Protein AF-A0A524EF64-F1 (afdb_monomer)

Solvent-accessible surface area (backbone atoms only — not comparable to full-atom values): 7956 Å² total; per-residue (Å²): 104,60,70,68,57,54,51,52,50,52,52,50,45,50,51,50,14,54,48,34,16,50,63,43,40,53,93,83,71,55,88,66,71,26,50,62,64,64,90,88,68,73,41,60,54,68,67,62,63,64,30,46,48,59,16,50,53,53,36,52,50,51,60,75,53,43,86,68,44,86,43,70,68,58,48,52,51,52,36,52,54,43,27,53,52,18,24,50,31,7,50,50,19,35,55,52,38,55,52,53,49,55,53,48,53,57,48,49,61,66,74,48,68,83,85,63,91,67,68,91,74,67,79,76,59,77,74,63,73,80,77,79,86,85,89,74,135

Secondary structure (DSSP, 8-state):
--HHHHHHHHHHHHHHHHHHHHHHHSS---TTTTB-S-TTS--B--THHHHHHHHHHHHHHHHHTGGG-SSHHHHHHHHHHHHHHHHHHHHHHHHHHHHHHHHHHHHHHHHS----------TTSSSSSSS------

pLDDT: mean 74.9, std 20.79, range [39.06, 97.12]

Structure (mmCIF, N/CA/C/O backbone):
data_AF-A0A524EF64-F1
#
_entry.id   AF-A0A524EF64-F1
#
loop_
_atom_site.group_PDB
_atom_site.id
_atom_site.type_symbol
_atom_site.label_atom_id
_atom_site.label_alt_id
_atom_site.label_comp_id
_atom_site.label_asym_id
_atom_site.label_entity_id
_atom_site.label_seq_id
_atom_site.pdbx_PDB_ins_code
_atom_site.Cartn_x
_atom_site.Cartn_y
_atom_site.Cartn_z
_atom_site.occupancy
_atom_site.B_iso_or_equiv
_atom_site.auth_seq_id
_atom_site.auth_comp_id
_atom_site.auth_asym_id
_atom_site.auth_atom_id
_atom_site.pdbx_PDB_model_num
ATOM 1 N N . MET A 1 1 ? 16.613 -2.188 -18.247 1.00 77.81 1 MET A N 1
ATOM 2 C CA . MET A 1 1 ? 15.862 -0.968 -17.897 1.00 77.81 1 MET A CA 1
ATOM 3 C C . MET A 1 1 ? 16.864 0.095 -17.486 1.00 77.81 1 MET A C 1
ATOM 5 O O . MET A 1 1 ? 17.805 -0.240 -16.771 1.00 77.81 1 MET A O 1
ATOM 9 N N . ASN A 1 2 ? 16.708 1.346 -17.929 1.00 90.00 2 ASN A N 1
ATOM 10 C CA . ASN A 1 2 ? 17.611 2.425 -17.510 1.00 90.00 2 ASN A CA 1
ATOM 11 C C . ASN A 1 2 ? 17.544 2.590 -15.972 1.00 90.00 2 ASN A C 1
ATOM 13 O O . ASN A 1 2 ? 16.430 2.639 -15.438 1.00 90.00 2 ASN A O 1
ATOM 17 N N . PRO A 1 3 ? 18.682 2.683 -15.251 1.00 91.56 3 PRO A N 1
ATOM 18 C CA . PRO A 1 3 ? 18.692 2.852 -13.794 1.00 91.56 3 PRO A CA 1
ATOM 19 C C . PRO A 1 3 ? 17.860 4.052 -13.325 1.00 91.56 3 PRO A C 1
ATOM 21 O O . PRO A 1 3 ? 17.250 3.993 -12.261 1.00 91.56 3 PRO A O 1
ATOM 24 N N . LEU A 1 4 ? 17.756 5.104 -14.140 1.00 93.88 4 LEU A N 1
ATOM 25 C CA . LEU A 1 4 ? 16.899 6.252 -13.854 1.00 93.88 4 LEU A CA 1
ATOM 26 C C . LEU A 1 4 ? 15.421 5.852 -13.692 1.00 93.88 4 LEU A C 1
ATOM 28 O O . LEU A 1 4 ? 14.772 6.269 -12.736 1.00 93.88 4 LEU A O 1
ATOM 32 N N . PHE A 1 5 ? 14.891 5.009 -14.585 1.00 91.94 5 PHE A N 1
ATOM 33 C CA . PHE A 1 5 ? 13.496 4.558 -14.511 1.00 91.94 5 PHE A CA 1
ATOM 34 C C . PHE A 1 5 ? 13.252 3.644 -13.311 1.00 91.94 5 PHE A C 1
ATOM 36 O O . PHE A 1 5 ? 12.194 3.733 -12.695 1.00 91.94 5 PHE A O 1
ATOM 43 N N . VAL A 1 6 ? 14.239 2.826 -12.928 1.00 92.31 6 VAL A N 1
ATOM 44 C CA . VAL A 1 6 ? 14.168 2.010 -11.704 1.00 92.31 6 VAL A CA 1
ATOM 45 C C . VAL A 1 6 ? 13.962 2.907 -10.484 1.00 92.31 6 VAL A C 1
ATOM 47 O O . VAL A 1 6 ? 13.075 2.646 -9.674 1.00 92.31 6 VAL A O 1
ATOM 50 N N . VAL A 1 7 ? 14.747 3.983 -10.371 1.00 94.94 7 VAL A N 1
ATOM 51 C CA . VAL A 1 7 ? 14.647 4.936 -9.257 1.00 94.94 7 VAL A CA 1
ATOM 52 C C . VAL A 1 7 ? 13.294 5.647 -9.259 1.00 94.94 7 VAL A C 1
ATOM 54 O O . VAL A 1 7 ? 12.662 5.747 -8.211 1.00 94.94 7 VAL A O 1
ATOM 57 N N . ILE A 1 8 ? 12.815 6.092 -10.424 1.00 94.62 8 ILE A N 1
ATOM 58 C CA . ILE A 1 8 ? 11.509 6.760 -10.548 1.00 94.62 8 ILE A CA 1
ATOM 59 C C . ILE A 1 8 ? 10.372 5.823 -10.126 1.00 94.62 8 ILE A C 1
ATOM 61 O O . ILE A 1 8 ? 9.517 6.220 -9.333 1.00 94.62 8 ILE A O 1
ATOM 65 N N . ILE A 1 9 ? 10.378 4.575 -10.604 1.00 93.56 9 ILE A N 1
ATOM 66 C CA . ILE A 1 9 ? 9.381 3.571 -10.217 1.00 93.56 9 ILE A CA 1
ATOM 67 C C . ILE A 1 9 ? 9.452 3.319 -8.710 1.00 93.56 9 ILE A C 1
ATOM 69 O O . ILE A 1 9 ? 8.421 3.349 -8.044 1.00 93.56 9 ILE A O 1
ATOM 73 N N . ALA A 1 10 ? 10.648 3.128 -8.150 1.00 94.75 10 ALA A N 1
ATOM 74 C CA . ALA A 1 10 ? 10.821 2.880 -6.721 1.00 94.75 10 ALA A CA 1
ATOM 75 C C . ALA A 1 10 ? 10.281 4.035 -5.860 1.00 94.75 10 ALA A C 1
ATOM 77 O O . ALA A 1 10 ? 9.571 3.790 -4.885 1.00 94.75 10 ALA A O 1
ATOM 78 N N . LEU A 1 11 ? 10.557 5.288 -6.240 1.00 96.69 11 LEU A N 1
ATOM 79 C CA . LEU A 1 11 ? 10.024 6.470 -5.55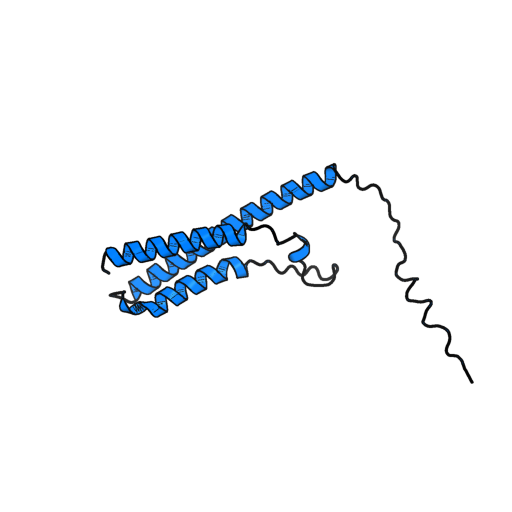7 1.00 96.69 11 LEU A CA 1
ATOM 80 C C . LEU A 1 11 ? 8.499 6.566 -5.679 1.00 96.69 11 LEU A C 1
ATOM 82 O O . LEU A 1 11 ? 7.828 6.858 -4.690 1.00 96.69 11 LEU A O 1
ATOM 86 N N . GLY A 1 12 ? 7.941 6.276 -6.857 1.00 95.56 12 GLY A N 1
ATOM 87 C CA . GLY A 1 12 ? 6.494 6.251 -7.075 1.00 95.56 12 GLY A CA 1
ATOM 88 C C . GLY A 1 12 ? 5.791 5.180 -6.238 1.00 95.56 12 GLY A C 1
ATOM 89 O O . GLY A 1 12 ? 4.788 5.460 -5.584 1.00 95.56 12 GLY A O 1
ATOM 90 N N . VAL A 1 13 ? 6.352 3.969 -6.189 1.00 96.31 13 VAL A N 1
ATOM 91 C CA . VAL A 1 13 ? 5.847 2.859 -5.367 1.00 96.31 13 VAL A CA 1
ATOM 92 C C . VAL A 1 13 ? 5.950 3.190 -3.882 1.00 96.31 13 VAL A C 1
ATOM 94 O O . VAL A 1 13 ? 5.002 2.938 -3.141 1.00 96.31 13 VAL A O 1
ATOM 97 N N . LEU A 1 14 ? 7.055 3.796 -3.439 1.00 96.88 14 LEU A N 1
ATOM 98 C CA . LEU A 1 14 ? 7.226 4.236 -2.055 1.00 96.88 14 LEU A CA 1
ATOM 99 C C . LEU A 1 14 ? 6.180 5.290 -1.671 1.00 96.88 14 LEU A C 1
ATOM 101 O O . LEU A 1 14 ? 5.528 5.154 -0.637 1.00 96.88 14 LEU A O 1
ATOM 105 N N . ALA A 1 15 ? 5.981 6.306 -2.513 1.00 96.94 15 ALA A N 1
ATOM 106 C CA . ALA A 1 15 ? 4.968 7.334 -2.292 1.00 96.94 15 ALA A CA 1
ATOM 107 C C . ALA A 1 15 ? 3.555 6.730 -2.236 1.00 96.94 15 ALA A C 1
ATOM 109 O O . ALA A 1 15 ? 2.795 7.030 -1.315 1.00 96.94 15 ALA A O 1
ATOM 110 N N . ALA A 1 16 ? 3.226 5.820 -3.159 1.00 95.06 16 ALA A N 1
ATOM 111 C CA . ALA A 1 16 ? 1.950 5.109 -3.166 1.00 95.06 16 ALA A CA 1
ATOM 112 C C . ALA A 1 16 ? 1.769 4.223 -1.924 1.00 95.06 16 ALA A C 1
ATOM 114 O O . ALA A 1 16 ? 0.684 4.187 -1.352 1.00 95.06 16 ALA A O 1
ATOM 115 N N . ALA A 1 17 ? 2.818 3.540 -1.463 1.00 95.81 17 ALA A N 1
ATOM 116 C CA . ALA A 1 17 ? 2.773 2.715 -0.260 1.00 95.81 17 ALA A CA 1
ATOM 117 C C . ALA A 1 17 ? 2.535 3.562 0.999 1.00 95.81 17 ALA A C 1
ATOM 119 O O . ALA A 1 17 ? 1.674 3.222 1.811 1.00 95.81 17 ALA A O 1
ATOM 120 N N . ILE A 1 18 ? 3.246 4.687 1.136 1.00 94.94 18 ILE A N 1
ATOM 121 C CA . ILE A 1 18 ? 3.045 5.647 2.229 1.00 94.94 18 ILE A CA 1
ATOM 122 C C . ILE A 1 18 ? 1.609 6.176 2.196 1.00 94.94 18 ILE A C 1
ATOM 124 O O . ILE A 1 18 ? 0.910 6.137 3.207 1.00 94.94 18 ILE A O 1
ATOM 128 N N . PHE A 1 19 ? 1.139 6.609 1.028 1.00 93.88 19 PHE A N 1
ATOM 129 C CA . PHE A 1 19 ? -0.225 7.092 0.862 1.00 93.88 19 PHE A CA 1
ATOM 130 C C . PHE A 1 19 ? -1.261 6.018 1.226 1.00 93.88 19 PHE A C 1
ATOM 132 O O . PHE A 1 19 ? -2.169 6.294 2.006 1.00 93.88 19 PHE A O 1
ATOM 139 N N . ASN A 1 20 ? -1.090 4.774 0.761 1.00 92.44 20 ASN A N 1
ATOM 140 C CA . ASN A 1 20 ? -1.993 3.665 1.084 1.00 92.44 20 ASN A CA 1
ATOM 141 C C . ASN A 1 20 ? -2.005 3.346 2.586 1.00 92.44 20 ASN A C 1
ATOM 143 O O . ASN A 1 20 ? -3.057 3.043 3.149 1.00 92.44 20 ASN A O 1
ATOM 147 N N . TYR A 1 21 ? -0.846 3.425 3.246 1.00 92.19 21 TYR A N 1
ATOM 148 C CA . TYR A 1 21 ? -0.735 3.261 4.693 1.00 92.19 21 TYR A CA 1
ATOM 149 C C . TYR A 1 21 ? -1.546 4.327 5.436 1.00 92.19 21 TYR A C 1
ATOM 151 O O . TYR A 1 21 ? -2.368 3.979 6.282 1.00 92.19 21 TYR A O 1
ATOM 159 N N . TYR A 1 22 ? -1.364 5.610 5.102 1.00 89.88 22 TYR A N 1
ATOM 160 C CA . TYR A 1 22 ? -2.079 6.702 5.767 1.00 89.88 22 TYR A CA 1
ATOM 161 C C . TYR A 1 22 ? -3.577 6.695 5.460 1.00 89.88 22 TYR A C 1
ATOM 163 O O . TYR A 1 22 ? -4.371 6.906 6.371 1.00 89.88 22 TYR A O 1
ATOM 171 N N . LEU A 1 23 ? -3.976 6.384 4.223 1.00 86.31 23 LEU A N 1
ATOM 172 C CA . LEU A 1 23 ? -5.387 6.237 3.860 1.00 86.31 23 LEU A CA 1
ATOM 173 C C . LEU A 1 23 ? -6.084 5.163 4.693 1.00 86.31 23 LEU A C 1
ATOM 175 O O . LEU A 1 23 ? -7.171 5.393 5.208 1.00 86.31 23 LEU A O 1
ATOM 179 N N . ASN A 1 24 ? -5.452 3.999 4.858 1.00 83.38 24 ASN A N 1
ATOM 180 C CA . ASN A 1 24 ? -6.025 2.908 5.648 1.00 83.38 24 ASN A CA 1
ATOM 181 C C . ASN A 1 24 ? -5.821 3.082 7.162 1.00 83.38 24 ASN A C 1
ATOM 183 O O . ASN A 1 24 ? -6.340 2.286 7.944 1.00 83.38 24 ASN A O 1
ATOM 187 N N . TRP A 1 25 ? -5.078 4.109 7.579 1.00 81.94 25 TRP A N 1
ATOM 188 C CA . TRP A 1 25 ? -4.963 4.530 8.973 1.00 81.94 25 TRP A CA 1
ATOM 189 C C . TRP A 1 25 ? -5.957 5.652 9.336 1.00 81.94 25 TRP A C 1
ATOM 191 O O . TRP A 1 25 ? -6.275 5.816 10.513 1.00 81.94 25 TRP A O 1
ATOM 201 N N . ALA A 1 26 ? -6.459 6.410 8.354 1.00 72.00 26 ALA A N 1
ATOM 202 C CA . ALA A 1 26 ? -7.240 7.623 8.578 1.00 72.00 26 ALA A CA 1
ATOM 203 C C . ALA A 1 26 ? -8.516 7.397 9.430 1.00 72.00 26 ALA A C 1
ATOM 205 O O . ALA A 1 26 ? -9.191 6.370 9.297 1.00 72.00 26 ALA A O 1
ATOM 206 N N . PRO A 1 27 ? -8.864 8.357 10.312 1.00 50.47 27 PRO A N 1
ATOM 207 C CA . PRO A 1 27 ? -10.043 8.288 11.168 1.00 50.47 27 PRO A CA 1
ATOM 208 C C . PRO A 1 27 ? -11.314 8.595 10.365 1.00 50.47 27 PRO A C 1
ATOM 210 O O . PRO A 1 27 ? -11.521 9.717 9.916 1.00 50.47 27 PRO A O 1
ATOM 213 N N . GLY A 1 28 ? -12.156 7.583 10.189 1.00 50.72 28 GLY A N 1
ATOM 214 C CA . GLY A 1 28 ? -13.460 7.715 9.527 1.00 50.72 28 GLY A CA 1
ATOM 215 C C . GLY A 1 28 ? -14.177 6.390 9.274 1.00 50.72 28 GLY A C 1
ATOM 216 O O . GLY A 1 28 ? -15.110 6.358 8.490 1.00 50.72 28 GLY A O 1
ATOM 217 N N . ALA A 1 29 ? -13.702 5.302 9.884 1.00 47.44 29 ALA A N 1
ATOM 218 C CA . ALA A 1 29 ? -14.386 4.020 9.901 1.00 47.44 29 ALA A CA 1
ATOM 219 C C . ALA A 1 29 ? -14.609 3.673 11.370 1.00 47.44 29 ALA A C 1
ATOM 221 O O . ALA A 1 29 ? -13.665 3.245 12.048 1.00 47.44 29 ALA A O 1
ATOM 222 N N . ASP A 1 30 ? -15.801 3.954 11.883 1.00 51.69 30 ASP A N 1
ATOM 223 C CA . ASP A 1 30 ? -16.259 3.413 13.156 1.00 51.69 30 ASP A CA 1
ATOM 224 C C . ASP A 1 30 ? -16.295 1.879 13.066 1.00 51.69 30 ASP A C 1
ATOM 226 O O . ASP A 1 30 ? -16.474 1.323 11.981 1.00 51.69 30 ASP A O 1
ATOM 230 N N . PRO A 1 31 ? -16.144 1.139 14.178 1.00 52.75 31 PRO A N 1
ATOM 231 C CA . PRO A 1 31 ? -16.402 -0.304 14.188 1.00 52.75 31 PRO A CA 1
ATOM 232 C C . PRO A 1 31 ? -17.807 -0.660 13.655 1.00 52.75 31 PRO A C 1
ATOM 234 O O . PRO A 1 31 ? -18.008 -1.765 13.150 1.00 52.75 31 PRO A O 1
ATOM 237 N N . ASP A 1 32 ? -18.749 0.286 13.719 1.00 50.62 32 ASP A N 1
ATOM 238 C CA . ASP A 1 32 ? -20.101 0.163 13.178 1.00 50.62 32 ASP A CA 1
ATOM 239 C C . ASP A 1 32 ? -20.206 0.473 11.672 1.00 50.62 32 ASP A C 1
ATOM 241 O O . ASP A 1 32 ? -21.093 -0.079 11.025 1.00 50.62 32 ASP A O 1
ATOM 245 N N . ASP A 1 33 ? -19.260 1.207 11.067 1.00 48.19 33 ASP A N 1
ATOM 246 C CA . ASP A 1 33 ? -19.190 1.398 9.600 1.00 48.19 33 ASP A CA 1
ATOM 247 C C . ASP A 1 33 ? -18.841 0.102 8.855 1.00 48.19 33 ASP A C 1
ATOM 249 O O . ASP A 1 33 ? -18.981 -0.004 7.636 1.00 48.19 33 ASP A O 1
ATOM 253 N N . PHE A 1 34 ? -18.399 -0.918 9.590 1.00 51.12 34 PHE A N 1
ATOM 254 C CA . PHE A 1 34 ? -18.197 -2.246 9.042 1.00 51.12 34 PHE A CA 1
ATOM 255 C C . PHE A 1 34 ? -19.488 -3.052 9.009 1.00 51.12 34 PHE A C 1
ATOM 257 O O . PHE A 1 34 ? -19.467 -4.074 8.353 1.00 51.12 34 PHE A O 1
ATOM 264 N N . ARG A 1 35 ? -20.595 -2.667 9.660 1.00 52.09 35 ARG A N 1
ATOM 265 C CA . ARG A 1 35 ? -21.853 -3.440 9.648 1.00 52.09 35 ARG A CA 1
ATOM 266 C C . ARG A 1 35 ? -22.744 -2.995 8.492 1.00 52.09 35 ARG A C 1
ATOM 268 O O . ARG A 1 35 ? -23.390 -1.956 8.555 1.00 52.09 35 ARG A O 1
ATOM 275 N N . VAL A 1 36 ? -22.828 -3.810 7.445 1.00 44.03 36 VAL A N 1
ATOM 276 C CA . VAL A 1 36 ? -23.726 -3.556 6.312 1.00 44.03 36 VAL A CA 1
ATOM 277 C C . VAL A 1 36 ? -24.985 -4.380 6.500 1.00 44.03 36 VAL A C 1
ATOM 279 O O . VAL A 1 36 ? -25.047 -5.545 6.127 1.00 44.03 36 VAL A O 1
ATOM 282 N N . GLY A 1 37 ? -25.994 -3.764 7.113 1.00 48.50 37 GLY A N 1
ATOM 283 C CA . GLY A 1 37 ? -27.316 -4.358 7.294 1.00 48.50 37 GLY A CA 1
ATOM 284 C C . GLY A 1 37 ? -27.861 -4.222 8.717 1.00 48.50 37 GLY A C 1
ATOM 285 O O . GLY A 1 37 ? -27.170 -3.733 9.613 1.00 48.50 37 GLY A O 1
ATOM 286 N N . PRO A 1 38 ? -29.115 -4.654 8.952 1.00 51.31 38 PRO A N 1
ATOM 287 C CA . PRO A 1 38 ? -29.710 -4.644 10.283 1.00 51.31 38 PRO A CA 1
ATOM 288 C C . PRO A 1 38 ? -28.828 -5.446 11.256 1.00 51.31 38 PRO A C 1
ATOM 290 O O . PRO A 1 38 ? -28.246 -6.455 10.847 1.00 51.31 38 PRO A O 1
ATOM 293 N N . PRO A 1 39 ? -28.737 -5.063 12.544 1.00 57.97 39 PRO A N 1
ATOM 294 C CA . PRO A 1 39 ? -27.801 -5.643 13.521 1.00 57.97 39 PRO A CA 1
ATOM 295 C C . PRO A 1 39 ? -27.939 -7.164 13.723 1.00 57.97 39 PRO A C 1
ATOM 297 O O . PRO A 1 39 ? -27.044 -7.792 14.281 1.00 57.97 39 PRO A O 1
ATOM 300 N N . GLN A 1 40 ? -29.035 -7.760 13.247 1.00 54.50 40 GLN A N 1
ATOM 301 C CA . GLN A 1 40 ? -29.305 -9.200 13.249 1.00 54.50 40 GLN A CA 1
ATOM 302 C C . GLN A 1 40 ? -28.601 -9.957 12.106 1.00 54.50 40 GLN A C 1
ATOM 304 O O . GLN A 1 40 ? -28.382 -11.158 12.215 1.00 54.50 40 GLN A O 1
ATOM 309 N N . SER A 1 41 ? -28.247 -9.270 11.015 1.00 54.69 41 SER A N 1
ATOM 310 C CA . SER A 1 41 ? -27.655 -9.879 9.815 1.00 54.69 41 SER A CA 1
ATOM 311 C C . SER A 1 41 ? -26.179 -10.245 9.986 1.00 54.69 41 SER A C 1
ATOM 313 O O . SER A 1 41 ? -25.684 -11.118 9.281 1.00 54.69 41 SER A O 1
ATOM 315 N N . GLY A 1 42 ? -25.466 -9.595 10.916 1.00 54.09 42 GLY A N 1
ATOM 316 C CA . GLY A 1 42 ? -24.053 -9.873 11.200 1.00 54.09 42 GLY A CA 1
ATOM 317 C C . GLY A 1 42 ? -23.101 -9.659 10.016 1.00 54.09 42 GLY A C 1
ATOM 318 O O . GLY A 1 42 ? -21.934 -10.035 10.106 1.00 54.09 42 GLY A O 1
ATOM 319 N N . VAL A 1 43 ? -23.573 -9.078 8.910 1.00 43.12 43 VAL A N 1
ATOM 320 C CA . VAL A 1 43 ? -22.773 -8.889 7.702 1.00 43.12 43 VAL A CA 1
ATOM 321 C C . VAL A 1 43 ? -21.829 -7.724 7.936 1.00 43.12 43 VAL A C 1
ATOM 323 O O . VAL A 1 43 ? -22.259 -6.577 8.069 1.00 43.12 43 VAL A O 1
ATOM 326 N N . THR A 1 44 ? -20.531 -8.023 7.996 1.00 54.03 44 THR A N 1
ATOM 327 C CA . THR A 1 44 ? -19.509 -6.989 8.079 1.00 54.03 44 THR A CA 1
ATOM 328 C C . THR A 1 44 ? -18.865 -6.737 6.716 1.00 54.03 44 THR A C 1
ATOM 330 O O . THR A 1 44 ? -18.161 -7.616 6.216 1.00 54.03 44 THR A O 1
ATOM 333 N N . CYS A 1 45 ? -19.045 -5.559 6.111 1.00 54.03 45 CYS A N 1
ATOM 334 C CA . CYS A 1 45 ? -18.209 -5.126 4.993 1.00 54.03 45 CYS A CA 1
ATOM 335 C C . CYS A 1 45 ? -16.852 -4.690 5.530 1.00 54.03 45 CYS A C 1
ATOM 337 O O . CYS A 1 45 ? -16.585 -3.520 5.788 1.00 54.03 45 CYS A O 1
ATOM 339 N N . ASP A 1 46 ? -15.963 -5.664 5.689 1.00 55.31 46 ASP A N 1
ATOM 340 C CA . ASP A 1 46 ? -14.555 -5.389 5.897 1.00 55.31 46 ASP A CA 1
ATOM 341 C C . ASP A 1 46 ? -14.042 -4.657 4.644 1.00 55.31 46 ASP A C 1
ATOM 343 O O . ASP A 1 46 ? -13.931 -5.241 3.567 1.00 55.31 46 ASP A O 1
ATOM 347 N N . CYS A 1 47 ? -13.735 -3.358 4.757 1.00 62.00 47 CYS A N 1
ATOM 348 C CA . CYS A 1 47 ? -13.113 -2.530 3.709 1.00 62.00 47 CYS A CA 1
ATOM 349 C C . CYS A 1 47 ? -11.719 -3.032 3.259 1.00 62.00 47 CYS A C 1
ATOM 351 O O . CYS A 1 47 ? -10.846 -2.223 2.945 1.00 62.00 47 CYS A O 1
ATOM 353 N N . PHE A 1 48 ? -11.421 -4.334 3.327 1.00 71.25 48 PHE A N 1
ATOM 354 C CA . PHE A 1 48 ? -10.161 -4.937 2.888 1.00 71.25 48 PHE A CA 1
ATOM 355 C C . PHE A 1 48 ? -9.888 -4.599 1.421 1.00 71.25 48 PHE A C 1
ATOM 357 O O . PHE A 1 48 ? -8.751 -4.321 1.047 1.00 71.25 48 PHE A O 1
ATOM 364 N N . VAL A 1 49 ? -10.958 -4.480 0.630 1.00 76.44 49 VAL A N 1
ATOM 365 C CA . VAL A 1 49 ? -10.935 -4.001 -0.755 1.00 76.44 49 VAL A CA 1
ATOM 366 C C . VAL A 1 49 ? -10.175 -2.676 -0.890 1.00 76.44 49 VAL A C 1
ATOM 368 O O . VAL A 1 49 ? -9.372 -2.542 -1.808 1.00 76.44 49 VAL A O 1
ATOM 371 N N . ASN A 1 50 ? -10.314 -1.737 0.053 1.00 80.44 50 ASN A N 1
ATOM 372 C CA . ASN A 1 50 ? -9.633 -0.439 -0.021 1.00 80.44 50 ASN A CA 1
ATOM 373 C C . ASN A 1 50 ? -8.099 -0.564 -0.018 1.00 80.44 50 ASN A C 1
ATOM 375 O O . ASN A 1 50 ? -7.411 0.175 -0.717 1.00 80.44 50 ASN A O 1
ATOM 379 N N . THR A 1 51 ? -7.555 -1.557 0.696 1.00 83.31 51 THR A N 1
ATOM 380 C CA . THR A 1 51 ? -6.104 -1.814 0.708 1.00 83.31 51 THR A CA 1
ATOM 381 C C . THR A 1 51 ? -5.586 -2.311 -0.645 1.00 83.31 51 THR A C 1
ATOM 383 O O . THR A 1 51 ? -4.421 -2.070 -0.971 1.00 83.31 51 THR A O 1
ATOM 386 N N . LEU A 1 52 ? -6.454 -2.948 -1.442 1.00 89.38 52 LEU A N 1
ATOM 387 C CA . LEU A 1 52 ? -6.145 -3.527 -2.752 1.00 89.38 52 LEU A CA 1
ATOM 388 C C . LEU A 1 52 ? -6.311 -2.526 -3.902 1.00 89.38 52 LEU A C 1
ATOM 390 O O . LEU A 1 52 ? -5.616 -2.649 -4.914 1.00 89.38 52 LEU A O 1
ATOM 394 N N . ILE A 1 53 ? -7.204 -1.537 -3.763 1.00 90.00 53 ILE A N 1
ATOM 395 C CA . ILE A 1 53 ? -7.492 -0.548 -4.818 1.00 90.00 53 ILE A CA 1
ATOM 396 C C . ILE A 1 53 ? -6.206 0.162 -5.237 1.00 90.00 53 ILE A C 1
ATOM 398 O O . ILE A 1 53 ? -5.859 0.158 -6.417 1.00 90.00 53 ILE A O 1
ATOM 402 N N . LEU A 1 54 ? -5.454 0.712 -4.277 1.00 92.38 54 LEU A N 1
ATOM 403 C CA . LEU A 1 54 ? -4.261 1.489 -4.606 1.00 92.38 54 LEU A CA 1
ATOM 404 C C . LEU A 1 54 ? -3.153 0.625 -5.226 1.00 92.38 54 LEU A C 1
ATOM 406 O O . LEU A 1 54 ? -2.496 1.053 -6.172 1.00 92.38 54 LEU A O 1
ATOM 410 N N . GLY A 1 55 ? -2.985 -0.610 -4.742 1.00 91.94 55 GLY A N 1
ATOM 411 C CA . GLY A 1 55 ? -2.061 -1.575 -5.342 1.00 91.94 55 GLY A CA 1
ATOM 412 C C . GLY A 1 55 ? -2.424 -1.877 -6.799 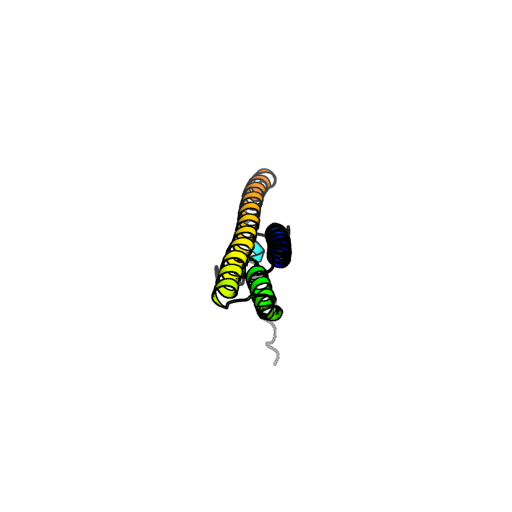1.00 91.94 55 GLY A C 1
ATOM 413 O O . GLY A 1 55 ? -1.553 -1.887 -7.665 1.00 91.94 55 GLY A O 1
ATOM 414 N N . THR A 1 56 ? -3.715 -2.050 -7.086 1.00 93.38 56 THR A N 1
ATOM 415 C CA . THR A 1 56 ? -4.221 -2.311 -8.444 1.00 93.38 56 THR A CA 1
ATOM 416 C C . THR A 1 56 ? -4.012 -1.110 -9.367 1.00 93.38 56 THR A C 1
ATOM 418 O O . THR A 1 56 ? -3.572 -1.283 -10.501 1.00 93.38 56 THR A O 1
ATOM 421 N N . VAL A 1 57 ? -4.255 0.112 -8.880 1.00 94.88 57 VAL A N 1
ATOM 422 C CA . VAL A 1 57 ? -4.010 1.354 -9.634 1.00 94.88 57 VAL A CA 1
ATOM 423 C C . VAL A 1 57 ? -2.530 1.500 -9.994 1.00 94.88 57 VAL A C 1
ATOM 425 O O . VAL A 1 57 ? -2.212 1.841 -11.131 1.00 94.88 57 VAL A O 1
ATOM 428 N N . VAL A 1 58 ? -1.617 1.189 -9.067 1.00 95.31 58 VAL A N 1
ATOM 429 C CA . VAL A 1 58 ? -0.169 1.217 -9.336 1.00 95.31 58 VAL A CA 1
ATOM 430 C C . VAL A 1 58 ? 0.209 0.215 -10.427 1.00 95.31 58 VAL A C 1
ATOM 432 O O . VAL A 1 58 ? 0.921 0.574 -11.362 1.00 95.31 58 VAL A O 1
ATOM 435 N N . VAL A 1 59 ? -0.301 -1.020 -10.362 1.00 96.69 59 VAL A N 1
ATOM 436 C CA . VAL A 1 59 ? -0.052 -2.032 -11.405 1.00 96.69 59 VAL A CA 1
ATOM 437 C C . VAL A 1 59 ? -0.617 -1.591 -12.754 1.00 96.69 59 VAL A C 1
ATOM 439 O O . VAL A 1 59 ? 0.074 -1.703 -13.765 1.00 96.69 59 VAL A O 1
ATOM 442 N N . ALA A 1 60 ? -1.836 -1.049 -12.786 1.00 96.56 60 ALA A N 1
ATOM 443 C CA . ALA A 1 60 ? -2.433 -0.520 -14.009 1.00 96.56 60 ALA A CA 1
ATOM 444 C C . ALA A 1 60 ? -1.584 0.618 -14.603 1.00 96.56 60 ALA A C 1
ATOM 446 O O . ALA A 1 60 ? -1.337 0.635 -15.807 1.00 96.56 60 ALA A O 1
ATOM 447 N N . GLY A 1 61 ? -1.060 1.513 -13.761 1.00 95.25 61 GLY A N 1
ATOM 448 C CA . GLY A 1 61 ? -0.122 2.555 -14.174 1.00 95.25 61 GLY A CA 1
ATOM 449 C C . GLY A 1 61 ? 1.152 1.988 -14.807 1.00 95.25 61 GLY A C 1
ATOM 450 O O . GLY A 1 61 ? 1.5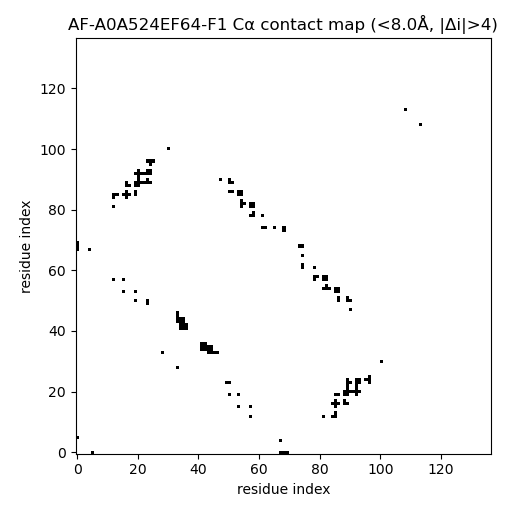54 2.436 -15.877 1.00 95.25 61 GLY A O 1
ATOM 451 N N . LEU A 1 62 ? 1.750 0.951 -14.211 1.00 94.56 62 LEU A N 1
ATOM 452 C CA . LEU A 1 62 ? 2.926 0.281 -14.785 1.00 94.56 62 LEU A CA 1
ATOM 453 C C . LEU A 1 62 ? 2.627 -0.368 -16.145 1.00 94.56 62 LEU A C 1
ATOM 455 O O . LEU A 1 62 ? 3.479 -0.337 -17.030 1.00 94.56 62 LEU A O 1
ATOM 459 N N . MET A 1 63 ? 1.418 -0.902 -16.343 1.00 94.69 63 MET A N 1
ATOM 460 C CA . MET A 1 63 ? 0.993 -1.463 -17.634 1.00 94.69 63 MET A CA 1
ATOM 461 C C . MET A 1 63 ? 0.867 -0.387 -18.720 1.00 94.69 63 MET A C 1
ATOM 463 O O . MET A 1 63 ? 1.286 -0.613 -19.858 1.00 94.69 63 MET A O 1
ATOM 467 N N . VAL A 1 64 ? 0.342 0.794 -18.374 1.00 95.88 64 VAL A N 1
ATOM 468 C CA . VAL A 1 64 ? 0.254 1.942 -19.298 1.00 95.88 64 VAL A CA 1
ATOM 469 C C . VAL A 1 64 ? 1.643 2.385 -19.753 1.00 95.88 64 VAL A C 1
ATOM 471 O O . VAL A 1 64 ? 1.839 2.696 -20.925 1.00 95.88 64 VAL A O 1
ATOM 474 N N . VAL A 1 65 ? 2.623 2.355 -18.852 1.00 93.50 65 VAL A N 1
ATOM 475 C CA . VAL A 1 65 ? 4.009 2.747 -19.144 1.00 93.50 65 VAL A CA 1
ATOM 476 C C . VAL A 1 65 ? 4.875 1.529 -19.503 1.00 93.50 65 VAL A C 1
ATOM 478 O O . VAL A 1 65 ? 6.089 1.555 -19.362 1.00 93.50 65 VAL A O 1
ATOM 481 N N . SER A 1 66 ? 4.281 0.441 -20.002 1.00 94.19 66 SER A N 1
ATOM 482 C CA . SER A 1 66 ? 5.001 -0.811 -20.299 1.00 94.19 66 SER A CA 1
ATOM 483 C C . SER A 1 66 ? 6.166 -0.662 -21.289 1.00 94.19 66 SER A C 1
ATOM 485 O O . SER A 1 66 ? 7.092 -1.468 -21.254 1.00 94.19 66 SER A O 1
ATOM 487 N N . SER A 1 67 ? 6.176 0.387 -22.118 1.00 93.31 67 SER A N 1
ATOM 488 C CA . SER A 1 67 ? 7.238 0.677 -23.091 1.00 93.31 67 SER A CA 1
ATOM 489 C C . SER A 1 67 ? 8.610 0.989 -22.480 1.00 93.31 67 SER A C 1
ATOM 491 O O . SER A 1 67 ? 9.606 0.929 -23.195 1.00 93.31 67 SER A O 1
ATOM 493 N N . ILE A 1 68 ? 8.694 1.304 -21.181 1.00 92.44 68 ILE A N 1
ATOM 494 C CA . ILE A 1 68 ? 9.980 1.551 -20.494 1.00 92.44 68 ILE A CA 1
ATOM 495 C C .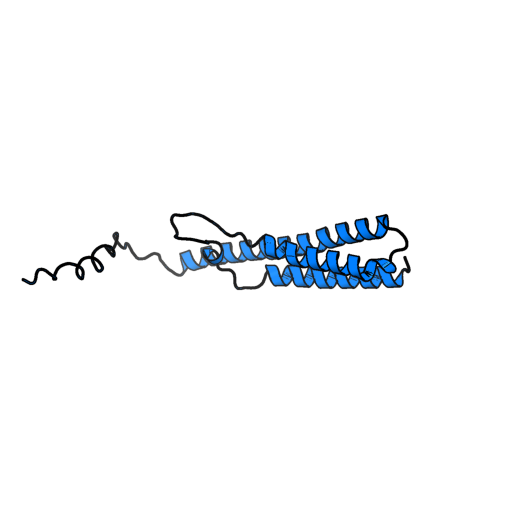 ILE A 1 68 ? 10.693 0.258 -20.073 1.00 92.44 68 ILE A C 1
ATOM 497 O O . ILE A 1 68 ? 11.841 0.305 -19.621 1.00 92.44 68 ILE A O 1
ATOM 501 N N . PHE A 1 69 ? 10.010 -0.886 -20.168 1.00 93.00 69 PHE A N 1
ATOM 502 C CA . PHE A 1 69 ? 10.548 -2.188 -19.798 1.00 93.00 69 PHE A CA 1
ATOM 503 C C . PHE A 1 69 ? 11.089 -2.901 -21.035 1.00 93.00 69 PHE A C 1
ATOM 505 O O . PHE A 1 69 ? 10.368 -3.109 -22.005 1.00 93.00 69 PHE A O 1
ATOM 512 N N . ASP A 1 70 ? 12.349 -3.335 -20.966 1.00 91.12 70 ASP A N 1
ATOM 513 C CA . ASP A 1 70 ? 12.991 -4.068 -22.068 1.00 91.12 70 ASP A CA 1
ATOM 514 C C . ASP A 1 70 ? 12.399 -5.476 -22.256 1.00 91.12 70 ASP A C 1
ATOM 516 O O . ASP A 1 70 ? 12.489 -6.054 -23.335 1.00 91.12 70 ASP A O 1
ATOM 520 N N . ASP A 1 71 ? 11.801 -6.043 -21.202 1.00 93.44 71 ASP A N 1
ATOM 521 C CA . ASP A 1 71 ? 11.267 -7.402 -21.203 1.00 93.44 71 ASP A CA 1
ATOM 522 C C . ASP A 1 71 ? 9.994 -7.517 -20.346 1.00 93.44 71 ASP A C 1
ATOM 524 O O . ASP A 1 71 ? 9.852 -6.881 -19.294 1.00 93.44 71 ASP A O 1
ATOM 528 N N . ARG A 1 72 ? 9.069 -8.379 -20.782 1.00 93.62 72 ARG A N 1
ATOM 529 C CA . ARG A 1 72 ? 7.771 -8.614 -20.130 1.00 93.62 72 ARG A CA 1
ATOM 530 C C . ARG A 1 72 ? 7.935 -9.208 -18.738 1.00 93.62 72 ARG A C 1
ATOM 532 O O . ARG A 1 72 ? 7.158 -8.879 -17.845 1.00 93.62 72 ARG A O 1
ATOM 539 N N . LEU A 1 73 ? 8.959 -10.038 -18.528 1.00 94.31 73 LEU A N 1
ATOM 540 C CA . LEU A 1 73 ? 9.246 -10.603 -17.208 1.00 94.31 73 LEU A CA 1
ATOM 541 C C . LEU A 1 73 ? 9.567 -9.511 -16.182 1.00 94.31 73 LEU A C 1
ATOM 543 O O . LEU A 1 73 ? 9.085 -9.574 -15.053 1.00 94.31 73 LEU A O 1
ATOM 547 N N . HIS A 1 74 ? 10.308 -8.475 -16.581 1.00 92.50 74 HIS A N 1
ATOM 548 C CA . HIS A 1 74 ? 10.628 -7.348 -15.704 1.00 92.50 74 HIS A CA 1
ATOM 549 C C . HIS A 1 74 ? 9.384 -6.519 -15.363 1.00 92.50 74 HIS A C 1
ATOM 551 O O . HIS A 1 74 ? 9.228 -6.092 -14.217 1.00 92.50 74 HIS A O 1
ATOM 557 N N . LEU A 1 75 ? 8.469 -6.335 -16.320 1.00 93.44 75 LEU A N 1
ATOM 558 C CA . LEU A 1 75 ? 7.180 -5.680 -16.082 1.00 93.44 75 LEU A CA 1
ATOM 559 C C . LEU A 1 75 ? 6.321 -6.476 -15.086 1.00 93.44 75 LEU A C 1
ATOM 561 O O . LEU A 1 75 ? 5.829 -5.912 -14.112 1.00 93.44 75 LEU A O 1
ATOM 565 N N . TYR A 1 76 ? 6.168 -7.789 -15.280 1.00 95.50 76 TYR A N 1
ATOM 566 C CA . TYR A 1 76 ? 5.367 -8.618 -14.373 1.00 95.50 76 TYR A CA 1
ATOM 567 C C . TYR A 1 76 ? 5.971 -8.706 -12.975 1.00 95.50 76 TYR A C 1
ATOM 569 O O . TYR A 1 76 ? 5.249 -8.588 -11.986 1.00 95.50 76 TYR A O 1
ATOM 577 N N . PHE A 1 77 ? 7.291 -8.864 -12.885 1.00 95.12 77 PHE A N 1
ATOM 578 C CA . PHE A 1 77 ? 7.984 -8.921 -11.605 1.00 95.12 77 PHE A CA 1
ATOM 579 C C . PHE A 1 77 ? 7.877 -7.592 -10.850 1.00 95.12 77 PHE A C 1
ATOM 581 O O . PHE A 1 77 ? 7.488 -7.576 -9.684 1.00 95.12 77 PHE A O 1
ATOM 588 N N . SER A 1 78 ? 8.154 -6.466 -11.516 1.00 94.44 78 SER A N 1
ATOM 589 C CA . SER A 1 78 ? 8.029 -5.139 -10.900 1.00 94.44 78 SER A CA 1
ATOM 590 C C . SER A 1 78 ? 6.588 -4.817 -10.503 1.00 94.44 78 SER A C 1
ATOM 592 O O . SER A 1 78 ? 6.370 -4.297 -9.409 1.00 94.44 78 SER A O 1
ATOM 594 N N . GLY A 1 79 ? 5.603 -5.186 -11.324 1.00 95.62 79 GLY A N 1
ATOM 595 C CA . GLY A 1 79 ? 4.183 -5.059 -11.004 1.00 95.62 79 GLY A CA 1
ATOM 596 C C . GLY A 1 79 ? 3.788 -5.868 -9.769 1.00 95.62 79 GLY A C 1
ATOM 597 O O . GLY A 1 79 ? 3.191 -5.318 -8.846 1.00 95.62 79 GLY A O 1
ATOM 598 N N . LEU A 1 80 ? 4.179 -7.145 -9.704 1.00 96.75 80 LEU A N 1
ATOM 599 C CA . LEU A 1 80 ? 3.888 -8.020 -8.567 1.00 96.75 80 LEU A CA 1
ATOM 600 C C . LEU A 1 80 ? 4.522 -7.498 -7.271 1.00 96.75 80 LEU A C 1
ATOM 602 O O . LEU A 1 80 ? 3.847 -7.400 -6.247 1.00 96.75 80 LEU A O 1
ATOM 606 N N . VAL A 1 81 ? 5.802 -7.122 -7.316 1.00 96.88 81 VAL A N 1
ATOM 607 C CA . VAL A 1 81 ? 6.513 -6.569 -6.154 1.00 96.88 81 VAL A CA 1
ATOM 608 C C . VAL A 1 81 ? 5.865 -5.263 -5.693 1.00 96.88 81 VAL A C 1
ATOM 610 O O . VAL A 1 81 ? 5.620 -5.091 -4.499 1.00 96.88 81 VAL A O 1
ATOM 613 N N . SER A 1 82 ? 5.524 -4.371 -6.626 1.00 96.25 82 SER A N 1
ATOM 614 C CA . SER A 1 82 ? 4.862 -3.098 -6.315 1.00 96.25 82 SER A CA 1
ATOM 615 C C . SER A 1 82 ? 3.489 -3.315 -5.687 1.00 96.25 82 SER A C 1
ATOM 617 O O . SER A 1 82 ? 3.165 -2.691 -4.677 1.00 96.25 82 SER A O 1
ATOM 619 N N . PHE A 1 83 ? 2.701 -4.241 -6.237 1.00 97.12 83 PHE A N 1
ATOM 620 C CA . PHE A 1 83 ? 1.393 -4.605 -5.703 1.00 97.12 83 PHE A CA 1
ATOM 621 C C . PHE A 1 83 ? 1.495 -5.101 -4.262 1.00 97.12 83 PHE A C 1
ATOM 623 O O . PHE A 1 83 ? 0.785 -4.607 -3.386 1.00 97.12 83 PHE A O 1
ATOM 630 N N . ILE A 1 84 ? 2.403 -6.048 -4.005 1.00 96.75 84 ILE A N 1
ATOM 631 C CA . ILE A 1 84 ? 2.609 -6.620 -2.672 1.00 96.75 84 ILE A CA 1
ATOM 632 C C . ILE A 1 84 ? 3.068 -5.536 -1.697 1.00 96.75 84 ILE A C 1
ATOM 634 O O . ILE A 1 84 ? 2.519 -5.442 -0.598 1.00 96.75 84 ILE A O 1
ATOM 638 N N . ALA A 1 85 ? 4.024 -4.692 -2.090 1.00 96.56 85 ALA A N 1
ATOM 639 C CA . ALA A 1 85 ? 4.549 -3.624 -1.244 1.00 96.56 85 ALA A CA 1
ATOM 640 C C . ALA A 1 85 ? 3.455 -2.620 -0.842 1.00 96.56 85 ALA A C 1
ATOM 642 O O . ALA A 1 85 ? 3.244 -2.371 0.348 1.00 96.56 85 ALA A O 1
ATOM 643 N N . VAL A 1 86 ? 2.712 -2.095 -1.821 1.00 96.12 86 VAL A N 1
ATOM 644 C CA . VAL A 1 86 ? 1.646 -1.107 -1.591 1.00 96.12 86 VAL A CA 1
ATOM 645 C C . VAL A 1 86 ? 0.498 -1.715 -0.785 1.00 96.12 86 VAL A C 1
ATOM 647 O O . VAL A 1 86 ? 0.012 -1.091 0.160 1.00 96.12 86 VAL A O 1
ATOM 650 N N . THR A 1 87 ? 0.088 -2.945 -1.102 1.00 94.25 87 THR A N 1
ATOM 651 C CA . THR A 1 87 ? -0.991 -3.645 -0.386 1.00 94.25 87 THR A CA 1
ATOM 652 C C . THR A 1 87 ? -0.604 -3.923 1.065 1.00 94.25 87 THR A C 1
ATOM 654 O O . THR A 1 87 ? -1.379 -3.647 1.979 1.00 94.25 87 THR A O 1
ATOM 657 N N . THR A 1 88 ? 0.619 -4.407 1.303 1.00 93.94 88 THR A N 1
ATOM 658 C CA . THR A 1 88 ? 1.117 -4.683 2.660 1.00 93.94 88 THR A CA 1
ATOM 659 C C . THR A 1 88 ? 1.143 -3.410 3.501 1.00 93.94 88 THR A C 1
ATOM 661 O O . THR A 1 88 ? 0.717 -3.435 4.655 1.00 93.94 88 THR A O 1
ATOM 664 N N . ALA A 1 89 ? 1.558 -2.279 2.922 1.00 93.19 89 ALA A N 1
ATOM 665 C CA . ALA A 1 89 ? 1.517 -0.985 3.599 1.00 93.19 89 ALA A CA 1
ATOM 666 C C . ALA A 1 89 ? 0.084 -0.589 4.012 1.00 93.19 89 ALA A C 1
ATOM 668 O O . ALA A 1 89 ? -0.138 -0.195 5.158 1.00 93.19 89 ALA A O 1
ATOM 669 N N . GLY A 1 90 ? -0.905 -0.784 3.132 1.00 89.31 90 GLY A N 1
ATOM 670 C CA . GLY A 1 90 ? -2.321 -0.571 3.456 1.00 89.31 90 GLY A CA 1
ATOM 671 C C . GLY A 1 90 ? -2.827 -1.486 4.581 1.00 89.31 90 GLY A C 1
ATOM 672 O O . GLY A 1 90 ? -3.485 -1.022 5.514 1.00 89.31 90 GLY A O 1
ATOM 673 N N . ILE A 1 91 ? -2.464 -2.774 4.554 1.00 88.88 91 ILE A N 1
ATOM 674 C CA . ILE A 1 91 ? -2.818 -3.742 5.608 1.00 88.88 91 ILE A CA 1
ATOM 675 C C . ILE A 1 91 ? -2.215 -3.334 6.960 1.00 88.88 91 ILE A C 1
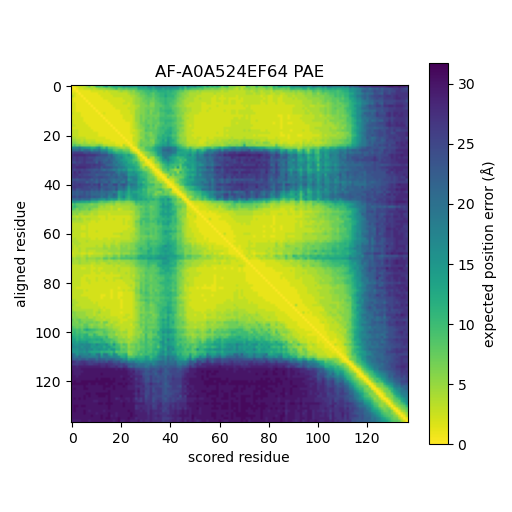ATOM 677 O O . ILE A 1 91 ? -2.884 -3.438 7.991 1.00 88.88 91 ILE A O 1
ATOM 681 N N . LEU A 1 92 ? -0.967 -2.857 6.981 1.00 90.56 92 LEU A N 1
ATOM 682 C CA . LEU A 1 92 ? -0.317 -2.385 8.205 1.00 90.56 92 LEU A CA 1
ATOM 683 C C . LEU A 1 92 ? -1.019 -1.153 8.787 1.00 90.56 92 LEU A C 1
ATOM 685 O O . LEU A 1 92 ? -1.272 -1.126 9.994 1.00 90.56 92 LEU A O 1
ATOM 689 N N . GLY A 1 93 ? -1.390 -0.183 7.945 1.00 86.19 93 GLY A N 1
ATOM 690 C CA . GLY A 1 93 ? -2.172 0.987 8.363 1.00 86.19 93 GLY A CA 1
ATOM 691 C C . GLY A 1 93 ? -3.499 0.579 9.005 1.00 86.19 93 GLY A C 1
ATOM 692 O O . GLY A 1 93 ? -3.813 0.989 10.125 1.00 86.19 93 GLY A O 1
ATOM 693 N N . ARG A 1 94 ? -4.209 -0.359 8.368 1.00 81.94 94 ARG A N 1
ATOM 694 C CA . ARG A 1 94 ? -5.469 -0.912 8.885 1.00 81.94 94 ARG A CA 1
ATOM 695 C C . ARG A 1 94 ? -5.297 -1.612 10.233 1.00 81.94 94 ARG A C 1
ATOM 697 O O . ARG A 1 94 ? -6.075 -1.388 11.158 1.00 81.94 94 ARG A O 1
ATOM 704 N N . ARG A 1 95 ? -4.276 -2.465 10.369 1.00 83.88 95 ARG A N 1
ATOM 705 C CA . ARG A 1 95 ? -3.989 -3.175 11.628 1.00 83.88 95 ARG A CA 1
ATOM 706 C C . ARG A 1 95 ? -3.720 -2.204 12.770 1.00 83.88 95 ARG A C 1
ATOM 708 O O . ARG A 1 95 ? -4.180 -2.437 13.888 1.00 83.88 95 ARG A O 1
ATOM 715 N N . LYS A 1 96 ? -3.002 -1.115 12.490 1.00 85.25 96 LYS A N 1
ATOM 716 C CA . LYS A 1 96 ? -2.754 -0.065 13.476 1.00 85.25 96 LYS A CA 1
ATOM 717 C C . LYS A 1 96 ? -4.058 0.606 13.902 1.00 85.25 96 LYS A C 1
ATOM 719 O O . LYS A 1 96 ? -4.304 0.720 15.100 1.00 85.25 96 LYS A O 1
ATOM 724 N N . ARG A 1 97 ? -4.930 0.939 12.948 1.00 79.38 97 ARG A N 1
ATOM 725 C CA . ARG A 1 97 ? -6.239 1.533 13.242 1.00 79.38 97 ARG A CA 1
ATOM 726 C C . ARG A 1 97 ? -7.121 0.621 14.095 1.00 79.38 97 ARG A C 1
ATOM 728 O O . ARG A 1 97 ? -7.721 1.083 15.059 1.00 79.38 97 ARG A O 1
ATOM 735 N N . TYR A 1 98 ? -7.155 -0.676 13.791 1.00 77.12 98 TYR A N 1
ATOM 736 C CA . TYR A 1 98 ? -7.895 -1.658 14.591 1.00 77.12 98 TYR A CA 1
ATOM 737 C C . TYR A 1 98 ? -7.413 -1.695 16.049 1.00 77.12 98 TYR A C 1
ATOM 739 O O . TYR A 1 98 ? -8.214 -1.772 16.980 1.00 77.12 98 TYR A O 1
ATOM 747 N N . LYS A 1 99 ? -6.095 -1.603 16.260 1.00 81.44 99 LYS A N 1
ATOM 748 C CA . LYS A 1 99 ? -5.512 -1.542 17.603 1.00 81.44 99 LYS A CA 1
ATOM 749 C C . LYS A 1 99 ? -5.926 -0.265 18.344 1.00 81.44 99 LYS A C 1
ATOM 751 O O . LYS A 1 99 ? -6.377 -0.364 19.480 1.00 81.44 99 LYS A O 1
ATOM 756 N N . GLU A 1 100 ? -5.826 0.895 17.694 1.00 79.75 100 GLU A N 1
ATOM 757 C CA . GLU A 1 100 ? -6.231 2.191 18.267 1.00 79.75 100 GLU A CA 1
ATOM 758 C C . GLU A 1 100 ? -7.715 2.205 18.653 1.00 79.75 100 GLU A C 1
ATOM 760 O O . GLU A 1 100 ? -8.075 2.649 19.741 1.00 79.75 100 GLU A O 1
ATOM 765 N N . TRP A 1 101 ? -8.577 1.646 17.802 1.00 73.50 101 TRP A N 1
ATOM 766 C CA . TRP A 1 101 ? -10.002 1.499 18.094 1.00 73.50 101 TRP A CA 1
ATOM 767 C C . TRP A 1 101 ? -10.275 0.618 19.308 1.00 73.50 101 TRP A C 1
ATOM 769 O O . TRP A 1 101 ? -11.064 0.991 20.173 1.00 73.50 101 TRP A O 1
ATOM 779 N N . ARG A 1 102 ? -9.601 -0.531 19.408 1.00 73.81 102 ARG A N 1
ATOM 780 C CA . ARG A 1 102 ? -9.754 -1.445 20.546 1.00 73.81 102 ARG A CA 1
ATOM 781 C C . ARG A 1 102 ? -9.334 -0.794 21.868 1.00 73.81 102 ARG A C 1
ATOM 783 O O . ARG A 1 102 ? -9.936 -1.058 22.908 1.00 73.81 102 ARG A O 1
ATOM 790 N N . GLU A 1 103 ? -8.303 0.046 21.835 1.00 78.94 103 GLU A N 1
ATOM 791 C CA . GLU A 1 103 ? -7.858 0.822 22.994 1.00 78.94 103 GLU A CA 1
ATOM 792 C C . GLU A 1 103 ? -8.888 1.899 23.375 1.00 78.94 103 GLU A C 1
ATOM 794 O O . GLU A 1 103 ? -9.262 1.998 24.547 1.00 78.94 103 GLU A O 1
ATOM 799 N N . LEU A 1 104 ? -9.416 2.637 22.391 1.00 75.44 104 LEU A N 1
ATOM 800 C CA . LEU A 1 104 ? -10.475 3.633 22.590 1.00 75.44 104 LEU A CA 1
ATOM 801 C C . LEU A 1 104 ? -11.764 3.018 23.151 1.00 75.44 104 LEU A C 1
ATOM 803 O O . LEU A 1 104 ? -12.324 3.553 24.104 1.00 75.44 104 LEU A O 1
ATOM 807 N N . GLU A 1 105 ? -12.213 1.875 22.630 1.00 72.75 105 GLU A N 1
ATOM 808 C CA . GLU A 1 105 ? -13.396 1.162 23.132 1.00 72.75 105 GLU A CA 1
ATOM 809 C C . GLU A 1 105 ? -13.236 0.797 24.620 1.00 72.75 105 GLU A C 1
ATOM 811 O O . GLU A 1 105 ? -14.165 0.940 25.421 1.00 72.75 105 GLU A O 1
ATOM 816 N N . GLY A 1 106 ? -12.031 0.376 25.017 1.00 71.50 106 GLY A N 1
ATOM 817 C CA . GLY A 1 106 ? -11.695 0.104 26.413 1.00 71.50 106 GLY A CA 1
ATOM 818 C C . GLY A 1 106 ? -11.774 1.343 27.311 1.00 71.50 106 GLY A C 1
ATOM 819 O O . GLY A 1 106 ? -12.181 1.226 28.468 1.00 71.50 106 GLY A O 1
ATOM 820 N N . LEU A 1 107 ? -11.417 2.523 26.792 1.00 73.75 107 LEU A N 1
ATOM 821 C CA . LEU A 1 107 ? -11.543 3.798 27.503 1.00 73.75 107 LEU A CA 1
ATOM 822 C C . LEU A 1 107 ? -13.005 4.246 27.603 1.00 73.75 107 LEU A C 1
ATOM 824 O O . LEU A 1 107 ? -13.457 4.585 28.698 1.00 73.75 107 LEU A O 1
ATOM 828 N N . PHE A 1 108 ? -13.772 4.172 26.512 1.00 69.94 108 PHE A N 1
ATOM 829 C CA . PHE A 1 108 ? -15.196 4.519 26.509 1.00 69.94 108 PHE A CA 1
ATOM 830 C C . PHE A 1 108 ? -15.996 3.681 27.511 1.00 69.94 108 PHE A C 1
ATOM 832 O O . PHE A 1 108 ? -16.772 4.242 28.281 1.00 69.94 108 PHE A O 1
ATOM 839 N N . LYS A 1 109 ? -15.737 2.367 27.595 1.00 69.81 109 LYS A N 1
ATOM 840 C CA . LYS A 1 109 ? -16.370 1.476 28.589 1.00 69.81 109 LYS A CA 1
ATOM 841 C C . LYS A 1 109 ? -16.067 1.844 30.047 1.00 69.81 109 LYS A C 1
ATOM 843 O O . LYS A 1 109 ? -16.818 1.447 30.932 1.00 69.81 109 LYS A O 1
ATOM 848 N N . ARG A 1 110 ? -14.967 2.558 30.319 1.00 70.00 110 ARG A N 1
ATOM 849 C CA . ARG A 1 110 ? -14.599 3.019 31.672 1.00 70.00 110 ARG A CA 1
ATOM 850 C C . ARG A 1 110 ? -15.178 4.390 32.002 1.00 70.00 110 ARG A C 1
ATOM 852 O O . ARG A 1 110 ? -15.554 4.619 33.145 1.00 70.00 110 ARG A O 1
ATOM 859 N N . VAL A 1 111 ? -15.207 5.296 31.024 1.00 74.19 111 VAL A N 1
ATOM 860 C CA . VAL A 1 111 ? -15.645 6.691 31.210 1.00 74.19 111 VAL A CA 1
ATOM 861 C C . VAL A 1 111 ? -17.166 6.811 31.175 1.00 74.19 111 VAL A C 1
ATOM 863 O O . VAL A 1 111 ? -17.731 7.621 31.904 1.00 74.19 111 VAL A O 1
ATOM 866 N N . ILE A 1 112 ? -17.835 5.983 30.372 1.00 63.22 112 ILE A N 1
ATOM 867 C CA . ILE A 1 112 ? -19.290 5.878 30.341 1.00 63.22 112 ILE A CA 1
ATOM 868 C C . ILE A 1 112 ? -19.649 4.656 31.191 1.00 63.22 112 ILE A C 1
ATOM 870 O O . ILE A 1 112 ? -19.647 3.536 30.671 1.00 63.22 112 ILE A O 1
ATOM 874 N N . PRO A 1 113 ? -19.922 4.806 32.505 1.00 54.06 113 PRO A N 1
ATOM 875 C CA . PRO A 1 113 ? -20.509 3.712 33.256 1.00 54.06 113 PRO A CA 1
ATOM 876 C C . PRO A 1 113 ? -21.786 3.318 32.522 1.00 54.06 113 PRO A C 1
ATOM 878 O O . PRO A 1 113 ? -22.635 4.166 32.246 1.00 54.06 113 PRO A O 1
ATOM 881 N N . THR A 1 114 ? -21.919 2.036 32.195 1.00 56.72 114 THR A N 1
ATOM 882 C CA . THR A 1 114 ? -23.144 1.422 31.669 1.00 56.72 114 THR A CA 1
ATOM 883 C C . THR A 1 114 ? -24.213 1.433 32.762 1.00 56.72 114 THR A C 1
ATOM 885 O O . THR A 1 114 ? -24.690 0.410 33.245 1.00 56.72 114 THR A O 1
ATOM 888 N N . ARG A 1 115 ? -24.591 2.625 33.220 1.00 47.59 115 ARG A N 1
ATOM 889 C CA . ARG A 1 115 ? -25.743 2.828 34.072 1.00 47.59 115 ARG A CA 1
ATOM 890 C C . ARG A 1 115 ? -26.934 2.950 33.139 1.00 47.59 115 ARG A C 1
ATOM 892 O O . ARG A 1 115 ? -27.250 4.031 32.665 1.00 47.59 115 ARG A O 1
ATOM 899 N N . ASN A 1 116 ? -27.464 1.777 32.802 1.00 44.31 116 ASN A N 1
ATOM 900 C CA . ASN A 1 116 ? -28.873 1.424 32.609 1.00 44.31 116 ASN A CA 1
ATOM 901 C C . ASN A 1 116 ? -28.865 0.097 31.827 1.00 44.31 116 ASN A C 1
ATOM 903 O O . ASN A 1 116 ? -28.400 0.036 30.699 1.00 44.31 116 ASN A O 1
ATOM 907 N N . ARG A 1 117 ? -29.317 -1.042 32.364 1.00 44.12 117 ARG A N 1
ATOM 908 C CA . ARG A 1 117 ? -30.621 -1.207 33.023 1.00 44.12 117 ARG A CA 1
ATOM 909 C C . ARG A 1 117 ? -31.702 -0.413 32.284 1.00 44.12 117 ARG A C 1
ATOM 911 O O . ARG A 1 117 ? -32.491 0.279 32.907 1.00 44.12 117 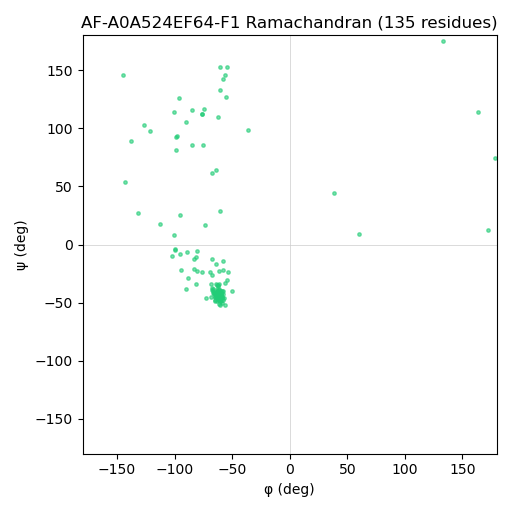ARG A O 1
ATOM 918 N N . PHE A 1 118 ? -31.713 -0.496 30.957 1.00 41.84 118 PHE A N 1
ATOM 919 C CA . PHE A 1 118 ? -32.971 -0.402 30.241 1.00 41.84 118 PHE A CA 1
ATOM 920 C C . PHE A 1 118 ? -33.558 -1.818 30.231 1.00 41.84 118 PHE A C 1
ATOM 922 O O . PHE A 1 118 ? -32.921 -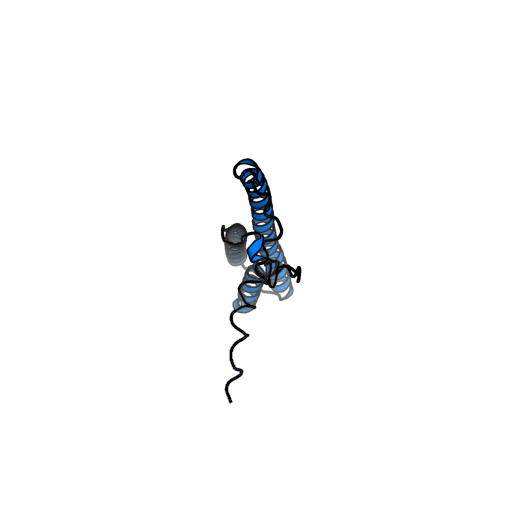2.725 29.686 1.00 41.84 118 PHE A O 1
ATOM 929 N N . PRO A 1 119 ? -34.721 -2.068 30.866 1.00 40.50 119 PRO A N 1
ATOM 930 C CA . PRO A 1 119 ? -35.539 -3.191 30.430 1.00 40.50 119 PRO A CA 1
ATOM 931 C C . PRO A 1 119 ? -35.780 -3.011 28.928 1.00 40.50 119 PRO A C 1
ATOM 933 O O . PRO A 1 119 ? -35.744 -1.879 28.448 1.00 40.50 119 PRO A O 1
ATOM 936 N N . LYS A 1 120 ? -35.997 -4.107 28.193 1.00 43.78 120 LYS A N 1
ATOM 937 C CA . LYS A 1 120 ? -36.584 -4.079 26.846 1.00 43.78 120 LYS A CA 1
ATOM 938 C C . LYS A 1 120 ? -37.656 -2.980 26.796 1.00 43.78 120 LYS A C 1
ATOM 940 O O . LYS A 1 120 ? -38.753 -3.187 27.303 1.00 43.78 120 LYS A O 1
ATOM 945 N N . SER A 1 121 ? -37.312 -1.804 26.275 1.00 39.06 121 SER A N 1
ATOM 946 C CA . SER A 1 121 ? -38.290 -0.764 26.016 1.00 39.06 121 SER A CA 1
ATOM 947 C C . SER A 1 121 ? -39.019 -1.243 24.784 1.00 39.06 121 SER A C 1
ATOM 949 O O . SER A 1 121 ? -38.412 -1.478 23.740 1.00 39.06 121 SER A O 1
ATOM 951 N N . SER A 1 122 ? -40.299 -1.495 24.977 1.00 41.97 122 SER A N 1
ATOM 952 C CA . SER A 1 122 ? -41.290 -1.904 24.005 1.00 41.97 122 SER A CA 1
ATOM 953 C C . SER A 1 122 ? -41.509 -0.814 22.953 1.00 41.97 122 SER A C 1
ATOM 955 O O . SER A 1 122 ? -42.603 -0.289 22.814 1.00 41.97 122 SER A O 1
ATOM 957 N N . THR A 1 123 ? -40.497 -0.479 22.155 1.00 43.09 123 THR A N 1
ATOM 958 C CA . THR A 1 123 ? -40.691 0.333 20.942 1.00 43.09 123 THR A CA 1
ATOM 959 C C . THR A 1 123 ? -41.353 -0.454 19.803 1.00 43.09 123 THR A C 1
ATOM 961 O O . THR A 1 123 ? -41.333 -0.001 18.670 1.00 43.09 123 THR A O 1
ATOM 964 N N . ASP A 1 124 ? -41.967 -1.600 20.112 1.00 42.84 124 ASP A N 1
ATOM 965 C CA . ASP A 1 124 ? -42.980 -2.264 19.281 1.00 42.84 124 ASP A CA 1
ATOM 966 C C . ASP A 1 124 ? -44.411 -1.784 19.607 1.00 42.84 124 ASP A C 1
ATOM 968 O O . ASP A 1 124 ? -45.351 -2.164 18.916 1.00 42.84 124 ASP A O 1
ATOM 972 N N . SER A 1 125 ? -44.618 -0.955 20.644 1.00 40.84 125 SER A N 1
ATOM 973 C CA . SER A 1 125 ? -45.967 -0.517 21.042 1.00 40.84 125 SER A CA 1
ATOM 974 C C . SER A 1 125 ? -46.349 0.900 20.610 1.00 40.84 125 SER A C 1
ATOM 976 O O . SER A 1 125 ? -47.515 1.240 20.727 1.00 40.84 125 SER A O 1
ATOM 978 N N . LEU A 1 126 ? -45.425 1.726 20.098 1.00 39.50 126 LEU A N 1
ATOM 979 C CA . LEU A 1 126 ? -45.755 3.095 19.648 1.00 39.50 126 LEU A CA 1
ATOM 980 C C . LEU A 1 126 ? -46.052 3.216 18.145 1.00 39.50 126 LEU A C 1
ATOM 982 O O . LEU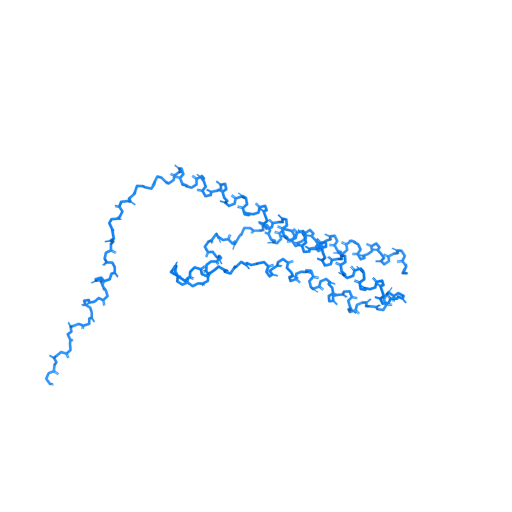 A 1 126 ? -46.516 4.261 17.709 1.00 39.50 126 LEU A O 1
ATOM 986 N N . PHE A 1 127 ? -45.824 2.158 17.361 1.00 40.22 127 PHE A N 1
ATOM 987 C CA . PHE A 1 127 ? -46.242 2.092 15.952 1.00 40.22 127 PHE A CA 1
ATOM 988 C C . PHE A 1 127 ? -47.532 1.292 15.735 1.00 40.22 127 PHE A C 1
ATOM 990 O O . PHE A 1 127 ? -48.029 1.256 14.618 1.00 40.22 127 PHE A O 1
ATOM 997 N N . ARG A 1 128 ? -48.087 0.671 16.785 1.00 40.22 128 ARG A N 1
ATO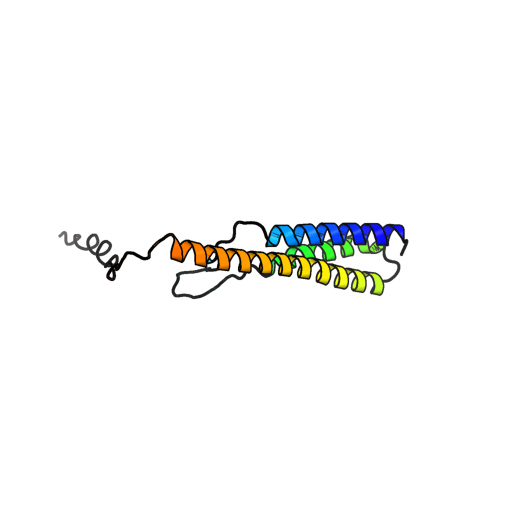M 998 C CA . ARG A 1 128 ? -49.304 -0.151 16.695 1.00 40.22 128 ARG A CA 1
ATOM 999 C C . ARG A 1 128 ? -50.580 0.573 17.148 1.00 40.22 128 ARG A C 1
ATOM 1001 O O . ARG A 1 128 ? -51.655 0.012 17.036 1.00 40.22 128 ARG A O 1
ATOM 1008 N N . GLU A 1 129 ? -50.472 1.809 17.635 1.00 40.78 129 GLU A N 1
ATOM 1009 C CA . GLU A 1 129 ? -51.626 2.612 18.088 1.00 40.78 129 GLU A CA 1
ATOM 1010 C C . GLU A 1 129 ? -52.074 3.657 17.042 1.00 40.78 129 GLU A C 1
ATOM 1012 O O . GLU A 1 129 ? -52.918 4.495 17.319 1.00 40.78 129 GLU A O 1
ATOM 1017 N N . PHE A 1 130 ? -51.516 3.615 15.826 1.00 42.22 130 PHE A N 1
ATOM 1018 C CA . PHE A 1 130 ? -51.941 4.454 14.693 1.00 42.22 130 PHE A CA 1
ATOM 1019 C C . PHE A 1 130 ? -52.583 3.639 13.554 1.00 42.22 130 PHE A C 1
ATOM 1021 O O . PHE A 1 130 ? -52.678 4.127 12.431 1.00 42.22 130 PHE A O 1
ATOM 1028 N N . GLU A 1 131 ? -53.005 2.401 13.828 1.00 46.16 131 GLU A N 1
ATOM 1029 C CA . GLU A 1 131 ? -53.575 1.482 12.829 1.00 46.16 131 GLU A CA 1
ATOM 1030 C C . GLU A 1 131 ? -54.892 0.825 13.301 1.00 46.16 131 GLU A C 1
ATOM 1032 O O . GLU A 1 131 ? -55.231 -0.272 12.874 1.00 46.16 131 GLU A O 1
ATOM 1037 N N . GLU A 1 132 ? -55.641 1.490 14.185 1.00 48.09 132 GLU A N 1
ATOM 1038 C CA . GLU A 1 132 ? -57.025 1.139 14.544 1.00 48.09 132 GLU A CA 1
ATOM 1039 C C . GLU A 1 132 ? -57.841 2.437 14.631 1.00 48.09 132 GLU A C 1
ATOM 1041 O O . GLU A 1 132 ? -57.835 3.089 15.666 1.00 48.09 132 GLU A O 1
ATOM 1046 N N . ASP A 1 133 ? -58.425 2.861 13.505 1.00 47.62 133 ASP A N 1
ATOM 1047 C CA . ASP A 1 133 ? -59.665 3.658 13.410 1.00 47.62 133 ASP A CA 1
ATOM 1048 C C . ASP A 1 133 ? -59.945 3.962 11.918 1.00 47.62 133 ASP A C 1
ATOM 1050 O O . ASP A 1 133 ? -59.719 5.069 11.430 1.00 47.62 133 ASP A O 1
ATOM 1054 N N . ASP A 1 134 ? -60.406 2.955 11.167 1.00 48.78 134 ASP A N 1
ATOM 1055 C CA . ASP A 1 134 ? -61.149 3.157 9.907 1.00 48.78 134 ASP A CA 1
ATOM 1056 C C . ASP A 1 134 ? -62.255 2.096 9.771 1.00 48.78 134 ASP A C 1
ATOM 1058 O O . ASP A 1 134 ? -62.343 1.358 8.793 1.00 48.78 134 ASP A O 1
ATOM 1062 N N . ASP A 1 135 ? -63.094 2.008 10.807 1.00 51.94 135 ASP A N 1
ATOM 1063 C CA . ASP A 1 135 ? -64.416 1.388 10.718 1.00 51.94 135 ASP A CA 1
ATOM 1064 C C . ASP A 1 135 ? -65.450 2.517 10.548 1.00 51.94 135 ASP A C 1
ATOM 1066 O O . ASP A 1 135 ? -66.063 2.981 11.512 1.00 51.94 135 ASP A O 1
ATOM 1070 N N . GLY A 1 136 ? -65.607 3.003 9.313 1.00 44.34 136 GLY A N 1
ATOM 1071 C CA . GLY A 1 136 ? -66.589 4.020 8.930 1.00 44.34 136 GLY A CA 1
ATOM 1072 C C . GLY A 1 136 ? -67.464 3.562 7.761 1.00 44.34 136 GLY A C 1
ATOM 1073 O O . GLY A 1 136 ? -66.999 3.555 6.628 1.00 44.34 136 GLY A O 1
ATOM 1074 N N . GLU A 1 137 ? -68.699 3.173 8.104 1.00 40.84 137 GLU A N 1
ATOM 1075 C CA . GLU A 1 137 ? -69.941 2.995 7.307 1.00 40.84 137 GLU A CA 1
ATOM 1076 C C . GLU A 1 137 ? -69.903 3.067 5.764 1.00 40.84 137 GLU A C 1
ATOM 1078 O O . GLU A 1 137 ? -69.569 4.125 5.184 1.00 40.84 137 GLU A O 1
#

Mean predicted aligned error: 13.07 Å

Radius of gyration: 25.3 Å; Cα contacts (8 Å, |Δi|>4): 94; chains: 1; bounding box: 89×19×57 Å

Sequence (137 aa):
MNPLFVVIIALGVLAAAIFNYYLNWAPGADPDDFRVGPPQSGVTCDCFVNTLILGTVVVAGLMVVSSIFDDRLHLYFSGLVSFIAVTTAGILGRRKRYKEWRELEGLFKRVIPTRNRFPKSSTDSLFREFEEDDDGE

Foldseek 3Di:
DPVVVVVVLVVVLVVLLQVLLCVLQDPDCAPCVQDDDDPVVPHGNPVLVSLQVSLVVSLVVLVVVVVVDPDPVVSVVSSVVSSCSSSVSNVNSNVVNVVVNVVVVVVCCVVDPPPDDDDPDPPVPPVVVVPPDDPDD